Protein AF-A0A9D5RYH7-F1 (afdb_monomer_lite)

pLDDT: mean 93.93, std 3.95, range [79.75, 98.5]

Structure (mmCIF, N/CA/C/O backbone):
data_AF-A0A9D5RYH7-F1
#
_entry.id   AF-A0A9D5RYH7-F1
#
loop_
_atom_site.group_PDB
_atom_site.id
_atom_site.type_symbol
_atom_site.label_atom_id
_atom_site.label_alt_id
_atom_site.label_comp_id
_atom_site.label_asym_id
_atom_site.label_entity_id
_atom_site.label_seq_id
_atom_site.pdbx_PDB_ins_code
_atom_site.Cartn_x
_atom_site.Cartn_y
_atom_site.Cartn_z
_atom_site.occupancy
_atom_site.B_iso_or_equiv
_atom_site.auth_seq_id
_atom_site.auth_comp_id
_atom_site.auth_asym_id
_atom_site.auth_atom_id
_atom_site.pdbx_PDB_model_num
ATOM 1 N N . MET A 1 1 ? 8.526 -11.103 -27.170 1.00 86.94 1 MET A N 1
ATOM 2 C CA . MET A 1 1 ? 9.115 -11.053 -25.810 1.00 86.94 1 MET A CA 1
ATOM 3 C C . MET A 1 1 ? 8.143 -10.332 -24.889 1.00 86.94 1 MET A C 1
ATOM 5 O O . MET A 1 1 ? 7.499 -9.399 -25.350 1.00 86.94 1 MET A O 1
ATOM 9 N N . LYS A 1 2 ? 8.008 -10.756 -23.627 1.00 93.19 2 LYS A N 1
ATOM 10 C CA . LYS A 1 2 ? 7.179 -10.080 -22.617 1.00 93.19 2 LYS A CA 1
ATOM 11 C C . LYS A 1 2 ? 7.993 -9.920 -21.336 1.00 93.19 2 LYS A C 1
ATOM 13 O O . LYS A 1 2 ? 8.598 -10.883 -20.888 1.00 93.19 2 LYS A O 1
ATOM 18 N N . CYS A 1 3 ? 8.033 -8.717 -20.767 1.00 92.44 3 CYS A N 1
ATOM 19 C CA . CYS A 1 3 ? 8.743 -8.468 -19.512 1.00 92.44 3 CYS A CA 1
ATOM 20 C C . CYS A 1 3 ? 8.004 -9.128 -18.331 1.00 92.44 3 CYS A C 1
ATOM 22 O O . CYS A 1 3 ? 6.816 -8.847 -18.168 1.00 92.44 3 CYS A O 1
ATOM 24 N N . PRO A 1 4 ? 8.666 -9.926 -17.473 1.00 90.62 4 PRO A N 1
ATOM 25 C CA . PRO A 1 4 ? 8.009 -10.566 -16.328 1.00 90.62 4 PRO A CA 1
ATOM 26 C C . PRO A 1 4 ? 7.579 -9.568 -15.237 1.00 90.62 4 PRO A C 1
ATOM 28 O O . PRO A 1 4 ? 6.607 -9.815 -14.534 1.00 90.62 4 PRO A O 1
ATOM 31 N N . ARG A 1 5 ? 8.242 -8.406 -15.138 1.00 90.75 5 ARG A N 1
ATOM 32 C CA . ARG A 1 5 ? 7.941 -7.372 -14.133 1.00 90.75 5 ARG A CA 1
ATOM 33 C C . ARG A 1 5 ? 6.859 -6.383 -14.569 1.00 90.75 5 ARG A C 1
ATOM 35 O O . ARG A 1 5 ? 5.884 -6.182 -13.857 1.00 90.75 5 ARG A O 1
ATOM 42 N N . CYS A 1 6 ? 7.054 -5.706 -15.706 1.00 90.62 6 CYS A N 1
ATOM 43 C CA . CYS A 1 6 ? 6.146 -4.644 -16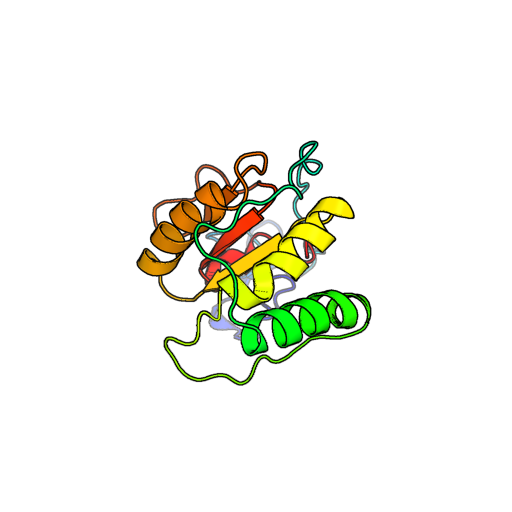.169 1.00 90.62 6 CYS A CA 1
ATOM 44 C C . CYS A 1 6 ? 5.189 -5.075 -17.281 1.00 90.62 6 CYS A C 1
ATOM 46 O O . CYS A 1 6 ? 4.438 -4.250 -17.791 1.00 90.62 6 CYS A O 1
ATOM 48 N N . LEU A 1 7 ? 5.249 -6.344 -17.698 1.00 91.81 7 LEU A N 1
ATOM 49 C CA . LEU A 1 7 ? 4.404 -6.928 -18.743 1.00 91.81 7 LEU A CA 1
ATOM 50 C C . LEU A 1 7 ? 4.526 -6.269 -20.128 1.00 91.81 7 LEU A C 1
ATOM 52 O O . LEU A 1 7 ? 3.780 -6.641 -21.030 1.00 91.81 7 LEU A O 1
ATOM 56 N N . ASN A 1 8 ? 5.490 -5.359 -20.325 1.00 92.69 8 ASN A N 1
ATOM 57 C CA . ASN A 1 8 ? 5.798 -4.745 -21.617 1.00 92.69 8 ASN A CA 1
ATOM 58 C C . ASN A 1 8 ? 6.003 -5.811 -22.695 1.00 92.69 8 ASN A C 1
ATOM 60 O O . ASN A 1 8 ? 6.737 -6.769 -22.461 1.00 92.69 8 ASN A O 1
ATOM 64 N N . THR A 1 9 ? 5.431 -5.596 -23.876 1.00 95.56 9 THR A N 1
ATOM 65 C CA . THR A 1 9 ? 5.623 -6.434 -25.071 1.00 95.56 9 THR A CA 1
ATOM 66 C C . THR A 1 9 ? 6.266 -5.682 -26.234 1.00 95.56 9 THR A C 1
ATOM 68 O O . THR A 1 9 ? 6.554 -6.294 -27.257 1.00 95.56 9 THR A O 1
ATOM 71 N N . ASP A 1 10 ? 6.514 -4.380 -26.076 1.00 95.88 10 ASP A N 1
ATOM 72 C CA . ASP A 1 10 ? 7.107 -3.517 -27.096 1.00 95.88 10 ASP A CA 1
ATOM 73 C C . ASP A 1 10 ? 8.587 -3.885 -27.356 1.00 95.88 10 ASP A C 1
ATOM 75 O O . ASP A 1 10 ? 9.400 -3.759 -26.424 1.00 95.88 10 ASP A O 1
ATOM 79 N N . PRO A 1 11 ? 8.935 -4.341 -28.583 1.00 94.06 11 PRO A N 1
ATOM 80 C CA . PRO A 1 11 ? 10.283 -4.741 -28.987 1.00 94.06 11 PRO A CA 1
ATOM 81 C C . PRO A 1 11 ? 11.372 -3.694 -28.729 1.00 94.06 11 PRO A C 1
ATOM 83 O O . PRO A 1 11 ? 12.482 -4.070 -28.353 1.00 94.06 11 PRO A O 1
ATOM 86 N N . GLU A 1 12 ? 11.070 -2.398 -28.876 1.00 95.56 12 GLU A N 1
ATOM 87 C CA . GLU A 1 12 ? 12.065 -1.314 -28.777 1.00 95.56 12 GLU A CA 1
ATOM 88 C C . GLU A 1 12 ? 12.661 -1.178 -27.370 1.00 95.56 12 GLU A C 1
ATOM 90 O O . GLU A 1 12 ? 13.779 -0.690 -27.169 1.00 95.56 12 GLU A O 1
ATOM 95 N N . TYR A 1 13 ? 11.922 -1.652 -26.368 1.00 94.94 13 TYR A N 1
ATOM 96 C CA . TYR A 1 13 ? 12.340 -1.619 -24.975 1.00 94.94 13 TYR A CA 1
ATOM 97 C C . TYR A 1 13 ? 13.069 -2.884 -24.530 1.00 94.94 13 TYR A C 1
ATOM 99 O O . TYR A 1 13 ? 13.379 -2.998 -23.342 1.00 94.94 13 TYR A O 1
ATOM 107 N N . PHE A 1 14 ? 13.373 -3.822 -25.426 1.00 96.06 14 PHE A N 1
ATOM 108 C CA . PHE A 1 14 ? 14.220 -4.966 -25.104 1.00 96.06 14 PHE A CA 1
ATOM 109 C C . PHE A 1 14 ? 15.620 -4.770 -25.663 1.00 96.06 14 PHE A C 1
ATOM 111 O O . PHE A 1 14 ? 15.815 -4.354 -26.800 1.00 96.06 14 PHE A O 1
ATOM 118 N N . TYR A 1 15 ? 16.614 -5.084 -24.840 1.00 95.50 15 TYR A N 1
ATOM 119 C CA . TYR A 1 15 ? 18.010 -4.999 -25.235 1.00 95.50 15 TYR A CA 1
ATOM 120 C C . TYR A 1 15 ? 18.755 -6.251 -24.793 1.00 95.50 15 TYR A C 1
ATOM 122 O O . TYR A 1 15 ? 18.571 -6.723 -23.669 1.00 95.50 15 TYR A O 1
ATOM 130 N N . LYS A 1 16 ? 19.603 -6.781 -25.678 1.00 94.88 16 LYS A N 1
ATOM 131 C CA . LYS A 1 16 ? 20.443 -7.946 -25.403 1.00 94.88 16 LYS A CA 1
ATOM 132 C C . LYS A 1 16 ? 21.772 -7.484 -24.811 1.00 94.88 16 LYS A C 1
ATOM 134 O O . LYS A 1 16 ? 22.610 -6.924 -25.510 1.00 94.88 16 LYS A O 1
ATOM 139 N N . GLY A 1 17 ? 21.938 -7.679 -23.506 1.00 91.00 17 GLY A N 1
ATOM 140 C CA . GLY A 1 17 ? 23.204 -7.448 -22.811 1.00 91.00 17 GLY A CA 1
ATOM 141 C C . GLY A 1 17 ? 24.071 -8.707 -22.759 1.00 91.00 17 GLY A C 1
ATOM 142 O O . GLY A 1 17 ? 23.724 -9.748 -23.310 1.00 91.00 17 GLY A O 1
ATOM 143 N N . SER A 1 18 ? 25.177 -8.634 -22.016 1.00 89.75 18 SER A N 1
ATOM 144 C CA . SER A 1 18 ? 26.091 -9.768 -21.803 1.00 89.75 18 SER A CA 1
ATOM 145 C C . SER A 1 18 ? 25.471 -10.955 -21.055 1.00 89.75 18 SER A C 1
ATOM 147 O O . SER A 1 18 ? 25.972 -12.065 -21.175 1.00 89.75 18 SER A O 1
ATOM 149 N N . ARG A 1 19 ? 24.391 -10.734 -20.292 1.00 86.50 19 ARG A N 1
ATOM 150 C CA . ARG A 1 19 ? 23.696 -11.762 -19.493 1.00 86.50 19 ARG A CA 1
ATOM 151 C C . ARG A 1 19 ? 22.374 -12.245 -20.104 1.00 86.50 19 ARG A C 1
ATOM 153 O O . ARG A 1 19 ? 21.681 -13.015 -19.462 1.00 86.50 19 ARG A O 1
ATOM 160 N N . GLY A 1 20 ? 22.007 -11.779 -21.300 1.00 92.50 20 GLY A N 1
ATOM 161 C CA . GLY A 1 20 ? 20.712 -12.085 -21.923 1.00 92.50 20 GLY A CA 1
ATOM 162 C C . GLY A 1 20 ? 19.866 -10.846 -22.207 1.00 92.50 20 GLY A C 1
ATOM 163 O O . GLY A 1 20 ? 20.362 -9.710 -22.180 1.00 92.50 20 GLY A O 1
ATOM 164 N N . TRP A 1 21 ? 18.590 -11.064 -22.522 1.00 94.94 21 TRP A N 1
ATOM 165 C CA . TRP A 1 21 ? 17.655 -9.982 -22.817 1.00 94.94 21 TRP A CA 1
ATOM 166 C C . TRP A 1 21 ? 17.123 -9.363 -21.531 1.00 94.94 21 TRP A C 1
ATOM 168 O O . TRP A 1 21 ? 16.759 -10.060 -20.591 1.00 94.94 21 TRP A O 1
ATOM 178 N N . TYR A 1 22 ? 17.018 -8.036 -21.495 1.00 94.50 22 TYR A N 1
ATOM 179 C CA . TYR A 1 22 ? 16.384 -7.338 -20.380 1.00 94.50 22 TYR A CA 1
ATOM 180 C C . TYR A 1 22 ? 15.464 -6.215 -20.846 1.00 94.50 22 TYR A C 1
ATOM 182 O O . TYR A 1 22 ? 15.617 -5.651 -21.933 1.00 94.50 22 TYR A O 1
ATOM 190 N N . CYS A 1 23 ? 14.495 -5.874 -19.996 1.00 94.50 23 CYS A N 1
ATOM 191 C CA . CYS A 1 23 ? 13.546 -4.800 -20.260 1.00 94.50 23 CYS A CA 1
ATOM 192 C C . CYS A 1 23 ? 14.103 -3.431 -19.835 1.00 94.50 23 CYS A C 1
ATOM 194 O O . CYS A 1 23 ? 14.311 -3.163 -18.648 1.00 94.50 23 CYS A O 1
ATOM 196 N N . ARG A 1 24 ? 14.271 -2.518 -20.799 1.00 94.31 24 ARG A N 1
ATOM 197 C CA . ARG A 1 24 ? 14.743 -1.144 -20.578 1.00 94.31 24 ARG A CA 1
ATOM 198 C C . ARG A 1 24 ? 13.761 -0.288 -19.775 1.00 94.31 24 ARG A C 1
ATOM 200 O O . ARG A 1 24 ? 14.206 0.583 -19.034 1.00 94.31 24 ARG A O 1
ATOM 207 N N . ARG A 1 25 ? 12.450 -0.565 -19.841 1.00 92.19 25 ARG A N 1
ATOM 208 C CA . ARG A 1 25 ? 11.437 0.132 -19.016 1.00 92.19 25 ARG A CA 1
ATOM 209 C C . ARG A 1 25 ? 11.613 -0.117 -17.519 1.00 92.19 25 ARG A C 1
ATOM 211 O O . ARG A 1 25 ? 11.215 0.714 -16.715 1.00 92.19 25 ARG A O 1
ATOM 218 N N . CYS A 1 26 ? 12.206 -1.248 -17.141 1.00 91.12 26 CYS A N 1
ATOM 219 C CA . CYS A 1 26 ? 12.379 -1.618 -15.740 1.00 91.12 26 CYS A CA 1
ATOM 220 C C . CYS A 1 26 ? 13.708 -1.160 -15.138 1.00 91.12 26 CYS A C 1
ATOM 222 O O . CYS A 1 26 ? 13.869 -1.321 -13.934 1.00 91.12 26 CYS A O 1
ATOM 224 N N . ILE A 1 27 ? 14.633 -0.581 -15.919 1.00 89.69 27 ILE A N 1
ATOM 225 C CA . ILE A 1 27 ? 16.009 -0.276 -15.477 1.00 89.69 27 ILE A CA 1
ATOM 226 C C . ILE A 1 27 ? 16.043 0.521 -14.167 1.00 89.69 27 ILE A C 1
ATOM 228 O O . ILE A 1 27 ? 16.871 0.229 -13.307 1.00 89.69 27 ILE A O 1
ATOM 232 N N . SER A 1 28 ? 15.125 1.475 -13.974 1.00 86.12 28 SER A N 1
ATOM 233 C CA . SER A 1 28 ? 15.029 2.285 -12.747 1.00 86.12 28 SER A CA 1
ATOM 234 C C . SER A 1 28 ? 14.721 1.479 -11.476 1.00 86.12 28 SER A C 1
ATOM 236 O O . SER A 1 28 ? 14.868 1.989 -10.367 1.00 86.12 28 SER A O 1
ATOM 238 N N . PHE A 1 29 ? 14.286 0.231 -11.631 1.00 86.81 29 PHE A N 1
ATOM 239 C CA . PHE A 1 29 ? 13.967 -0.724 -10.572 1.00 86.81 29 PHE A CA 1
ATOM 240 C C . PHE A 1 29 ? 14.938 -1.918 -10.561 1.00 86.81 29 PHE A C 1
ATOM 242 O O . PHE A 1 29 ? 14.669 -2.931 -9.922 1.00 86.81 29 PHE A O 1
ATOM 249 N N . GLY A 1 30 ? 16.032 -1.850 -11.322 1.00 86.69 30 GLY A N 1
ATOM 250 C CA . GLY A 1 30 ? 16.917 -2.981 -11.601 1.00 86.69 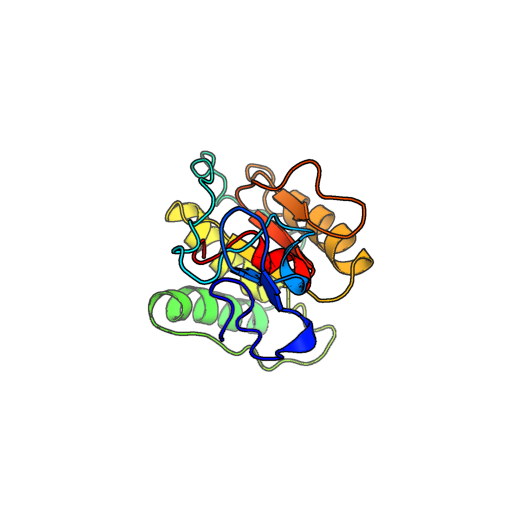30 GLY A CA 1
ATOM 251 C C . GLY A 1 30 ? 16.565 -3.692 -12.911 1.00 86.69 30 GLY A C 1
ATOM 252 O O . GLY A 1 30 ? 15.434 -3.635 -13.394 1.00 86.69 30 GLY A O 1
ATOM 253 N N . ARG A 1 31 ? 17.554 -4.354 -13.519 1.00 88.38 31 ARG A N 1
ATOM 254 C CA . ARG A 1 31 ? 17.362 -5.061 -14.794 1.00 88.38 31 ARG A CA 1
ATOM 255 C C . ARG A 1 31 ? 16.420 -6.246 -14.582 1.00 88.38 31 ARG A C 1
ATOM 257 O O . ARG A 1 31 ? 16.749 -7.158 -13.838 1.00 88.38 31 ARG A O 1
ATOM 264 N N . ALA A 1 32 ? 15.264 -6.215 -15.240 1.00 90.81 32 ALA A N 1
ATOM 265 C CA . ALA A 1 32 ? 14.382 -7.371 -15.341 1.00 90.81 32 ALA A CA 1
ATOM 266 C C . ALA A 1 32 ? 14.816 -8.190 -16.560 1.00 90.81 32 ALA A C 1
ATOM 268 O O . ALA A 1 32 ? 14.596 -7.750 -17.697 1.00 90.81 32 ALA A O 1
ATOM 269 N N . MET A 1 33 ? 15.480 -9.317 -16.311 1.00 92.12 33 MET A N 1
ATOM 270 C CA . MET A 1 33 ? 15.880 -10.271 -17.344 1.00 92.12 33 MET A CA 1
ATOM 271 C C . MET A 1 33 ? 14.638 -11.007 -17.863 1.00 92.12 33 MET A C 1
ATOM 273 O O . MET A 1 33 ? 13.705 -11.258 -17.104 1.00 92.12 33 MET A O 1
ATOM 277 N N . ILE A 1 34 ? 14.578 -11.281 -19.166 1.00 91.25 34 ILE A N 1
ATOM 278 C CA . ILE A 1 34 ? 13.392 -11.889 -19.795 1.00 91.25 34 ILE A CA 1
ATOM 279 C C . ILE A 1 34 ? 13.339 -13.389 -19.537 1.00 91.25 34 ILE A C 1
ATOM 281 O O . ILE A 1 34 ? 12.252 -13.943 -19.399 1.00 91.25 34 ILE A O 1
ATOM 285 N N . GLU A 1 35 ? 14.504 -14.027 -19.469 1.00 85.75 35 GLU A N 1
ATOM 286 C CA . GLU A 1 35 ? 14.630 -15.463 -19.236 1.00 85.75 35 GLU A CA 1
ATOM 287 C C . GLU A 1 35 ? 14.609 -15.850 -17.744 1.00 85.75 35 GLU A C 1
ATOM 289 O O . GLU A 1 35 ? 14.601 -17.037 -17.432 1.00 85.75 35 GLU A O 1
ATOM 294 N N . GLU A 1 36 ? 14.584 -14.878 -16.823 1.00 85.06 36 GLU A N 1
ATOM 295 C CA . GLU A 1 36 ? 14.603 -15.118 -15.374 1.00 85.06 36 GLU A CA 1
ATOM 296 C C . GLU A 1 36 ? 13.244 -14.816 -14.733 1.00 85.06 36 GLU A C 1
ATOM 298 O O . GLU A 1 36 ? 12.516 -13.900 -15.134 1.00 85.06 36 GLU A O 1
ATOM 303 N N . GLU A 1 37 ? 12.913 -15.558 -13.677 1.00 79.75 37 GLU A N 1
ATOM 304 C CA . GLU A 1 37 ? 11.749 -15.242 -12.860 1.00 79.75 37 GLU A CA 1
ATOM 305 C C . GLU A 1 37 ? 12.017 -13.975 -12.033 1.00 79.75 37 GLU A C 1
ATOM 307 O O . GLU A 1 37 ? 13.070 -13.809 -11.416 1.00 79.75 37 GLU A O 1
ATOM 312 N N . THR A 1 38 ? 11.066 -13.036 -12.034 1.00 81.19 38 THR A N 1
ATOM 313 C CA . THR A 1 38 ? 11.196 -11.829 -11.209 1.00 81.19 38 THR A CA 1
ATOM 314 C C . THR A 1 38 ? 10.956 -12.202 -9.753 1.00 81.19 38 THR A C 1
ATOM 316 O O . THR A 1 38 ? 9.827 -12.506 -9.377 1.00 81.19 38 THR A O 1
ATOM 319 N N . ALA A 1 39 ? 12.008 -12.145 -8.938 1.00 81.56 39 ALA A N 1
ATOM 320 C CA . ALA A 1 39 ? 11.888 -12.327 -7.500 1.00 81.56 39 ALA A CA 1
ATOM 321 C C . ALA A 1 39 ? 11.035 -11.213 -6.875 1.00 81.56 39 ALA A C 1
ATOM 323 O O . ALA A 1 39 ? 11.153 -10.034 -7.237 1.00 81.56 39 ALA A O 1
ATOM 324 N N . SER A 1 40 ? 10.188 -11.599 -5.925 1.00 85.94 40 SER A N 1
ATOM 325 C CA . SER A 1 40 ? 9.550 -10.660 -5.008 1.00 85.94 40 SER A CA 1
ATOM 326 C C . SER A 1 40 ? 10.605 -10.069 -4.072 1.00 85.94 40 SER A C 1
ATOM 328 O O . SER A 1 40 ? 11.530 -10.784 -3.684 1.00 85.94 40 SER A O 1
ATOM 330 N N . PRO A 1 41 ? 10.512 -8.777 -3.714 1.00 88.62 41 PRO A N 1
ATOM 331 C CA . PRO A 1 41 ? 11.387 -8.225 -2.692 1.00 88.62 41 PRO A CA 1
ATOM 332 C C . PRO A 1 41 ? 11.136 -8.924 -1.353 1.00 88.62 41 PRO A C 1
ATOM 334 O O . PRO A 1 41 ? 9.988 -9.181 -0.986 1.00 88.62 41 PRO A O 1
ATOM 337 N N . GLU A 1 42 ? 12.209 -9.179 -0.613 1.00 90.81 42 GLU A N 1
ATOM 338 C CA . GLU A 1 42 ? 12.120 -9.546 0.797 1.00 90.81 42 GLU A CA 1
ATOM 339 C C . GLU A 1 42 ? 11.717 -8.297 1.589 1.00 90.81 42 GLU A C 1
ATOM 341 O O . GLU A 1 42 ? 12.428 -7.290 1.583 1.00 90.81 42 GLU A O 1
ATOM 346 N N . LEU A 1 43 ? 10.539 -8.342 2.213 1.00 93.62 43 LEU A N 1
ATOM 347 C CA . LEU A 1 43 ? 10.018 -7.282 3.075 1.00 93.62 43 LEU A CA 1
ATOM 348 C C . LEU A 1 43 ? 10.056 -7.767 4.525 1.00 93.62 43 LEU A C 1
ATOM 350 O O . LEU A 1 43 ? 9.757 -8.929 4.797 1.00 93.62 43 LEU A O 1
ATOM 354 N N . ALA A 1 44 ? 10.399 -6.876 5.451 1.00 95.94 44 ALA A N 1
ATOM 355 C CA . ALA A 1 44 ? 10.421 -7.165 6.878 1.00 95.94 44 ALA A CA 1
ATOM 356 C C . ALA A 1 44 ? 9.023 -7.517 7.406 1.00 95.94 44 ALA A C 1
ATOM 358 O O . ALA A 1 44 ? 8.012 -7.097 6.843 1.00 95.94 44 ALA A O 1
ATOM 359 N N . GLU A 1 45 ? 8.951 -8.231 8.525 1.00 95.94 45 GLU A N 1
ATOM 360 C CA . GLU A 1 45 ? 7.676 -8.517 9.187 1.00 95.94 45 GLU A CA 1
ATOM 361 C C . GLU A 1 45 ? 6.959 -7.241 9.656 1.00 95.94 45 GLU A C 1
ATOM 363 O O . GLU A 1 45 ? 7.573 -6.187 9.843 1.00 95.94 45 GLU A O 1
ATOM 368 N N . ILE A 1 46 ? 5.639 -7.340 9.839 1.00 97.50 46 ILE A N 1
ATOM 369 C CA . ILE A 1 46 ? 4.819 -6.227 10.326 1.00 97.50 46 ILE A CA 1
ATOM 370 C C . ILE A 1 46 ? 5.099 -5.964 11.805 1.00 97.50 46 ILE A C 1
ATOM 372 O O . ILE A 1 46 ? 4.996 -6.882 12.629 1.00 97.50 46 ILE A O 1
ATOM 376 N N . ALA A 1 47 ? 5.369 -4.699 12.139 1.00 95.75 47 ALA A N 1
ATOM 377 C CA . ALA A 1 47 ? 5.604 -4.267 13.513 1.00 95.75 47 ALA A CA 1
ATOM 378 C C . ALA A 1 47 ? 4.439 -4.623 14.457 1.00 95.75 47 ALA A C 1
ATOM 380 O O . ALA A 1 47 ? 3.267 -4.699 14.072 1.00 95.75 47 ALA A O 1
ATOM 381 N N . ASP A 1 48 ? 4.751 -4.846 15.731 1.00 95.81 48 ASP A N 1
ATOM 382 C CA . ASP A 1 48 ? 3.729 -5.140 16.730 1.00 95.81 48 ASP A CA 1
ATOM 383 C C . ASP A 1 48 ? 2.864 -3.917 17.028 1.00 95.81 48 ASP A C 1
ATOM 385 O O . ASP A 1 48 ? 3.349 -2.807 17.244 1.00 95.81 48 ASP A O 1
ATOM 389 N N . GLY A 1 49 ? 1.547 -4.125 17.027 1.00 96.94 49 GLY A N 1
ATOM 390 C CA . GLY A 1 49 ? 0.582 -3.045 17.203 1.00 96.94 49 GLY A CA 1
ATOM 391 C C . GLY A 1 49 ? 0.385 -2.172 15.961 1.00 96.94 49 GLY A C 1
ATOM 392 O O . GLY A 1 49 ? -0.372 -1.212 16.047 1.00 96.94 49 GLY A O 1
ATOM 393 N N . ALA A 1 50 ? 0.994 -2.487 14.809 1.00 97.69 50 ALA A N 1
ATOM 394 C CA . ALA A 1 50 ? 0.821 -1.719 13.569 1.00 97.69 50 ALA A CA 1
ATOM 395 C C . ALA A 1 50 ? -0.648 -1.603 13.120 1.00 97.69 50 ALA A C 1
ATOM 397 O O . ALA A 1 50 ? -1.019 -0.643 12.452 1.00 97.69 50 ALA A O 1
ATOM 398 N N . GLN A 1 51 ? -1.498 -2.557 13.504 1.00 98.12 51 GLN A N 1
ATOM 399 C CA . GLN A 1 51 ? -2.936 -2.528 13.249 1.00 98.12 51 GLN A CA 1
ATOM 400 C C . GLN A 1 51 ? -3.701 -1.478 14.058 1.00 98.12 51 GLN A C 1
ATOM 402 O O . GLN A 1 51 ? -4.848 -1.180 13.728 1.00 98.12 51 GLN A O 1
ATOM 407 N N . GLU A 1 52 ? -3.128 -0.992 15.160 1.00 97.69 52 GLU A N 1
ATOM 408 C CA . GLU A 1 52 ? -3.786 -0.011 16.011 1.00 97.69 52 GLU A CA 1
ATOM 409 C C . GLU A 1 52 ? -3.886 1.318 15.275 1.00 97.69 52 GLU A C 1
ATOM 411 O O . GLU A 1 52 ? -2.899 1.824 14.733 1.00 97.69 52 GLU A O 1
ATOM 416 N N . TYR A 1 53 ? -5.089 1.886 15.276 1.00 97.38 53 TYR A N 1
ATOM 417 C CA . TYR A 1 53 ? -5.353 3.143 14.606 1.00 97.38 53 TYR A CA 1
ATOM 418 C C . TYR A 1 53 ? -6.218 4.076 15.442 1.00 97.38 53 TYR A C 1
ATOM 420 O O . TYR A 1 53 ? -7.054 3.637 16.232 1.00 97.38 53 TYR A O 1
ATOM 428 N N . THR A 1 54 ? -6.052 5.372 15.195 1.00 95.94 54 THR A N 1
ATOM 429 C CA . THR A 1 54 ? -6.866 6.440 15.773 1.00 95.94 54 THR A CA 1
ATOM 430 C C . THR A 1 54 ? -7.310 7.381 14.665 1.00 95.94 54 THR A C 1
ATOM 432 O O . THR A 1 54 ? -6.495 8.068 14.049 1.00 95.94 54 THR A O 1
ATOM 435 N N . LEU A 1 55 ? -8.616 7.442 14.411 1.00 93.62 55 LEU A N 1
ATOM 436 C CA . LEU A 1 55 ? -9.178 8.451 13.517 1.00 93.62 55 LEU A CA 1
ATOM 437 C C . LEU A 1 55 ? -9.282 9.793 14.249 1.00 93.62 55 LEU A C 1
ATOM 439 O O . LEU A 1 55 ? -9.715 9.850 15.397 1.00 93.62 55 LEU A O 1
ATOM 443 N N . GLN A 1 56 ? -8.922 10.883 13.570 1.00 87.38 56 GLN A N 1
ATOM 444 C CA . GLN A 1 56 ? -9.055 12.244 14.118 1.00 87.38 56 GLN A CA 1
ATOM 445 C C . GLN A 1 56 ? -10.511 12.689 14.274 1.00 87.38 56 GLN A C 1
ATOM 447 O O . GLN A 1 56 ? -10.816 13.563 15.079 1.00 87.38 56 GLN A O 1
ATOM 452 N N . TYR A 1 57 ? -11.401 12.103 13.482 1.00 88.56 57 TYR A N 1
ATOM 453 C CA . TYR A 1 57 ? -12.830 12.350 13.503 1.00 88.56 57 TYR A CA 1
ATOM 454 C C . TYR A 1 57 ? -13.561 11.027 13.257 1.00 88.56 57 TYR A C 1
ATOM 456 O O . TYR A 1 57 ? -13.055 10.177 12.517 1.00 88.56 57 TYR A O 1
ATOM 464 N N . PRO A 1 58 ? -14.733 10.820 13.875 1.00 89.94 58 PRO A N 1
ATOM 465 C CA . PRO A 1 58 ? -15.511 9.615 13.645 1.00 89.94 58 PRO A CA 1
ATOM 466 C C . PRO A 1 58 ? -16.007 9.565 12.197 1.00 89.94 58 PRO A C 1
ATOM 468 O O . PRO A 1 58 ? -16.302 10.595 11.583 1.00 89.94 58 PRO A O 1
ATOM 471 N N . LEU A 1 59 ? -16.129 8.350 11.661 1.00 93.31 59 LEU A N 1
ATOM 472 C CA . LEU A 1 59 ? -16.826 8.132 10.400 1.00 93.31 59 LEU A CA 1
ATOM 473 C C . LEU A 1 59 ? -18.307 8.484 10.572 1.00 93.31 59 LEU A C 1
ATOM 475 O O . LEU A 1 59 ? -18.907 8.237 11.618 1.00 93.31 59 LEU A O 1
ATOM 479 N N . THR A 1 60 ? -18.924 9.030 9.527 1.00 94.44 60 THR A N 1
ATOM 480 C CA . THR A 1 60 ? -20.391 9.104 9.475 1.00 94.44 60 THR A CA 1
ATOM 481 C C . THR A 1 60 ? -20.985 7.688 9.464 1.00 94.44 60 THR A C 1
ATOM 483 O O . THR A 1 60 ? -20.334 6.771 8.957 1.00 94.44 60 THR A O 1
ATOM 486 N N . PRO A 1 61 ? -22.243 7.483 9.899 1.00 95.19 61 PRO A N 1
ATOM 487 C CA . PRO A 1 61 ? -22.862 6.151 9.891 1.00 95.19 61 PRO A CA 1
ATOM 488 C C . PRO A 1 61 ? -22.844 5.464 8.513 1.00 95.19 61 PRO A C 1
ATOM 490 O O . PRO A 1 61 ? -22.683 4.250 8.403 1.00 95.19 61 PRO A O 1
ATOM 493 N N . ALA A 1 62 ? -22.969 6.247 7.435 1.00 93.25 62 ALA A N 1
ATOM 494 C CA . ALA A 1 62 ? -22.871 5.736 6.071 1.00 93.25 62 ALA A CA 1
ATOM 495 C C . ALA A 1 62 ? -21.442 5.290 5.716 1.00 93.25 62 ALA A C 1
ATOM 497 O O . ALA A 1 62 ? -21.262 4.231 5.116 1.00 93.25 62 ALA A O 1
ATOM 498 N N . GLN A 1 63 ? -20.429 6.074 6.098 1.00 94.88 63 GLN A N 1
ATOM 499 C CA . GLN A 1 63 ? -19.026 5.717 5.888 1.00 94.88 63 GLN A CA 1
ATOM 500 C C . GLN A 1 63 ? -18.625 4.491 6.707 1.00 94.88 63 GLN A C 1
ATOM 502 O O . GLN A 1 63 ? -17.967 3.607 6.174 1.00 94.88 63 GLN A O 1
ATOM 507 N N . GLU A 1 64 ? -19.049 4.411 7.968 1.00 95.44 64 GLU A N 1
ATOM 508 C CA . GLU A 1 64 ? -18.760 3.276 8.845 1.00 95.44 64 GLU A CA 1
ATOM 509 C C . GLU A 1 64 ? -19.334 1.977 8.276 1.00 95.44 64 GLU A C 1
ATOM 511 O O . GLU A 1 64 ? -18.617 0.984 8.154 1.00 95.44 64 GLU A O 1
ATOM 516 N N . LYS A 1 65 ? -20.590 2.001 7.808 1.00 95.56 65 LYS A N 1
ATOM 517 C CA . LYS A 1 65 ? -21.204 0.852 7.132 1.00 95.56 65 LYS A CA 1
ATOM 518 C C . LYS A 1 65 ? -20.371 0.380 5.935 1.00 95.56 65 LYS A C 1
ATOM 520 O O . LYS A 1 65 ? -20.142 -0.819 5.790 1.00 95.56 65 LYS A O 1
ATOM 525 N N . ILE A 1 66 ? -19.906 1.307 5.094 1.00 95.44 66 ILE A N 1
ATOM 526 C CA . ILE A 1 66 ? -19.073 0.980 3.927 1.00 95.44 66 ILE A CA 1
ATOM 527 C C . ILE A 1 66 ? -17.701 0.456 4.366 1.00 95.44 66 ILE A C 1
ATOM 529 O O . ILE A 1 66 ? -17.229 -0.528 3.804 1.00 95.44 66 ILE A O 1
ATOM 533 N N . ALA A 1 67 ? -17.071 1.067 5.370 1.00 96.12 67 ALA A N 1
ATOM 534 C CA . ALA A 1 67 ? -15.756 0.669 5.867 1.00 96.12 67 ALA A CA 1
ATOM 535 C C . ALA A 1 67 ? -15.770 -0.751 6.451 1.00 96.12 67 ALA A C 1
ATOM 537 O O . ALA A 1 67 ? -14.888 -1.555 6.147 1.00 96.12 67 ALA A O 1
ATOM 538 N N . VAL A 1 68 ? -16.810 -1.094 7.220 1.00 96.38 68 VAL A N 1
ATOM 539 C CA . VAL A 1 68 ? -17.028 -2.454 7.737 1.00 96.38 68 VAL A CA 1
ATOM 540 C C . VAL A 1 68 ? -17.221 -3.449 6.593 1.00 96.38 68 VAL A C 1
ATOM 542 O O . VAL A 1 68 ? -16.563 -4.487 6.574 1.00 96.38 68 VAL A O 1
ATOM 545 N N . GLN A 1 69 ? -18.063 -3.124 5.606 1.00 96.06 69 GLN A N 1
ATOM 546 C CA . GLN A 1 69 ? -18.277 -3.984 4.437 1.00 96.06 69 GLN A CA 1
ATOM 547 C C . GLN A 1 69 ? -16.986 -4.199 3.636 1.00 96.06 69 GLN A C 1
ATOM 549 O O . GLN A 1 69 ? -16.679 -5.327 3.257 1.00 96.06 69 GLN A O 1
ATOM 554 N N . CYS A 1 70 ? -16.196 -3.144 3.419 1.00 96.25 70 CYS A N 1
ATOM 555 C CA . CYS A 1 70 ? -14.905 -3.243 2.740 1.00 96.25 70 CYS A CA 1
ATOM 556 C C . CYS A 1 70 ? -13.929 -4.135 3.513 1.00 96.25 70 CYS A C 1
ATOM 558 O O . CYS A 1 70 ? -13.248 -4.960 2.912 1.00 96.25 70 CYS A O 1
ATOM 560 N N . ALA A 1 71 ? -13.863 -3.999 4.840 1.00 96.50 71 ALA A N 1
ATOM 561 C CA . ALA A 1 71 ? -12.996 -4.824 5.675 1.00 96.50 71 ALA A CA 1
ATOM 562 C C . ALA A 1 71 ? -13.428 -6.299 5.709 1.00 96.50 71 ALA A C 1
ATOM 564 O O . ALA A 1 71 ? -12.581 -7.167 5.887 1.00 96.50 71 ALA A O 1
ATOM 565 N N . GLN A 1 72 ? -14.714 -6.603 5.534 1.00 96.19 72 GLN A N 1
ATOM 566 C CA . GLN A 1 72 ? -15.206 -7.981 5.459 1.00 96.19 72 GLN A CA 1
ATOM 567 C C . GLN A 1 72 ? -14.910 -8.623 4.100 1.00 96.19 72 GLN A C 1
ATOM 569 O O . GLN A 1 72 ? -14.373 -9.720 4.059 1.00 96.19 72 GLN A O 1
ATOM 574 N N . LEU A 1 73 ? -15.210 -7.927 3.001 1.00 96.44 73 LEU A N 1
ATOM 575 C CA . LEU A 1 73 ? -15.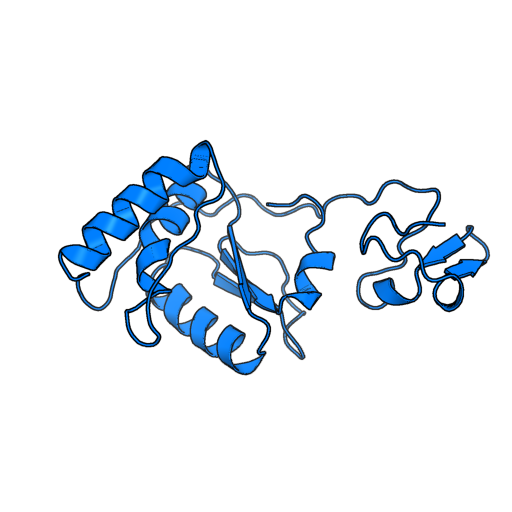144 -8.492 1.647 1.00 96.44 73 LEU A CA 1
ATOM 576 C C . LEU A 1 73 ? -13.722 -8.652 1.091 1.00 96.44 73 LEU A C 1
ATOM 578 O O . LEU A 1 73 ? -13.525 -9.431 0.162 1.00 96.44 73 LEU A O 1
ATOM 582 N N . ILE A 1 74 ? -12.745 -7.909 1.625 1.00 94.56 74 ILE A N 1
ATOM 583 C CA . ILE A 1 74 ? -11.378 -7.869 1.080 1.00 94.56 74 ILE A CA 1
ATOM 584 C C . ILE A 1 74 ? -10.619 -9.202 1.187 1.00 94.56 74 ILE A C 1
ATOM 586 O O . ILE A 1 74 ? -9.637 -9.383 0.473 1.00 94.56 74 ILE A O 1
ATOM 590 N N . ASP A 1 75 ? -11.064 -10.133 2.038 1.00 91.56 75 ASP A N 1
ATOM 591 C CA . ASP A 1 75 ? -10.439 -11.462 2.148 1.00 91.56 75 ASP A CA 1
ATOM 592 C C . ASP A 1 75 ? -10.754 -12.342 0.938 1.00 91.56 75 ASP A C 1
ATOM 594 O O . ASP A 1 75 ? -9.923 -13.147 0.521 1.00 91.56 75 ASP A O 1
ATOM 598 N N . ASP A 1 76 ? -11.953 -12.173 0.379 1.00 93.62 76 ASP A N 1
ATOM 599 C CA . ASP A 1 76 ? -12.498 -13.058 -0.647 1.00 93.62 76 ASP A CA 1
ATOM 600 C C . ASP A 1 76 ? -12.400 -12.446 -2.046 1.00 93.62 76 ASP A C 1
ATOM 602 O O . ASP A 1 76 ? -12.265 -13.157 -3.043 1.00 93.62 76 ASP A O 1
ATOM 606 N N . THR A 1 77 ? -12.514 -11.117 -2.151 1.00 94.88 77 THR A N 1
ATOM 607 C CA . THR A 1 77 ? -12.615 -10.442 -3.445 1.00 94.88 77 THR A CA 1
ATOM 608 C C . THR A 1 77 ? -12.090 -9.011 -3.431 1.00 94.88 77 THR A C 1
ATOM 610 O O . THR A 1 77 ? -12.037 -8.318 -2.417 1.00 94.88 77 THR A O 1
ATOM 613 N N . SER A 1 78 ? -11.775 -8.518 -4.628 1.00 95.31 78 SER A N 1
ATOM 614 C CA . SER A 1 78 ? -11.575 -7.090 -4.862 1.00 95.31 78 SER A CA 1
ATOM 615 C C . SER A 1 78 ? -12.876 -6.311 -4.643 1.00 95.31 78 SER A C 1
ATOM 617 O O . SER A 1 78 ? -13.946 -6.728 -5.093 1.00 95.31 78 SER A O 1
ATOM 619 N N . VAL A 1 79 ? -12.769 -5.147 -3.996 1.00 95.50 79 VAL A N 1
ATOM 620 C CA . VAL A 1 79 ? -13.898 -4.262 -3.676 1.00 95.50 79 VAL A CA 1
ATOM 621 C C . VAL A 1 79 ? -13.763 -2.941 -4.432 1.00 95.50 79 VAL A C 1
ATOM 623 O O . VAL A 1 79 ? -12.727 -2.280 -4.369 1.00 95.50 79 VAL A O 1
ATOM 626 N N . LEU A 1 80 ? -14.831 -2.521 -5.118 1.00 95.25 80 LEU A N 1
ATOM 627 C CA . LEU A 1 80 ? -14.920 -1.209 -5.762 1.00 95.25 80 LEU A CA 1
ATOM 628 C C . LEU A 1 80 ? -15.770 -0.254 -4.914 1.00 95.25 80 LEU A C 1
ATOM 630 O O . LEU A 1 80 ? -16.980 -0.430 -4.791 1.00 95.25 80 LEU A O 1
ATOM 634 N N . ILE A 1 81 ? -15.152 0.806 -4.390 1.00 92.62 81 ILE A N 1
ATOM 635 C CA . ILE A 1 81 ? -15.861 1.866 -3.661 1.00 92.62 81 ILE A CA 1
ATOM 636 C C . ILE A 1 81 ? -16.334 2.943 -4.646 1.00 92.62 81 ILE A C 1
ATOM 638 O O . ILE A 1 81 ? -15.557 3.800 -5.085 1.00 92.62 81 ILE A O 1
ATOM 642 N N . ASN A 1 82 ? -17.630 2.933 -4.964 1.00 91.88 82 ASN A N 1
ATOM 643 C CA . ASN A 1 82 ? -18.264 3.971 -5.775 1.00 91.88 82 ASN A CA 1
ATOM 644 C C . ASN A 1 82 ? -18.768 5.127 -4.893 1.00 91.88 82 ASN A C 1
ATOM 646 O O . ASN A 1 82 ? -19.778 5.003 -4.207 1.00 91.88 82 ASN A O 1
ATOM 650 N N . ALA A 1 83 ? -18.052 6.252 -4.898 1.00 88.75 83 ALA A N 1
ATOM 651 C CA . ALA A 1 83 ? -18.360 7.426 -4.077 1.00 88.75 83 ALA A CA 1
ATOM 652 C C . ALA A 1 83 ? -17.942 8.725 -4.784 1.00 88.75 83 ALA A C 1
ATOM 654 O O . ALA A 1 83 ? -17.039 8.711 -5.626 1.00 88.75 83 ALA A O 1
ATOM 655 N N . ALA A 1 84 ? -18.543 9.858 -4.417 1.00 90.00 84 ALA A N 1
ATOM 656 C CA . ALA A 1 84 ? -18.145 11.165 -4.938 1.00 90.00 84 ALA A CA 1
ATOM 657 C C . ALA A 1 84 ? -16.809 11.651 -4.334 1.00 90.00 84 ALA A C 1
ATOM 659 O O . ALA A 1 84 ? -16.293 11.102 -3.352 1.00 90.00 84 ALA A O 1
ATOM 660 N N . CYS A 1 85 ? -16.212 12.676 -4.945 1.00 86.25 85 CYS A N 1
ATOM 661 C CA . CYS A 1 85 ? -15.067 13.379 -4.364 1.00 86.25 85 CYS A CA 1
ATOM 662 C C . CYS A 1 85 ? -15.487 14.071 -3.057 1.00 86.25 85 CYS A C 1
ATOM 664 O O . CYS A 1 85 ? -16.602 14.569 -2.955 1.00 86.25 85 CYS A O 1
ATOM 666 N N . GLY A 1 86 ? -14.604 14.097 -2.056 1.00 84.19 86 GLY A N 1
ATOM 667 C CA . GLY A 1 86 ? -14.894 14.719 -0.756 1.00 84.19 86 GLY A CA 1
ATOM 668 C C . GLY A 1 86 ? -15.666 13.841 0.238 1.00 84.19 86 GLY A C 1
ATOM 669 O O . GLY A 1 86 ? -15.768 14.207 1.399 1.00 84.19 86 GLY A O 1
ATOM 670 N N . CYS A 1 87 ? -16.125 12.645 -0.148 1.00 85.31 87 CYS A N 1
ATOM 671 C CA . CYS A 1 87 ? -16.824 11.718 0.759 1.00 85.31 87 CYS A CA 1
ATOM 672 C C . CYS A 1 87 ? -15.905 10.948 1.731 1.00 85.31 87 CYS A C 1
ATOM 674 O O . CYS A 1 87 ? -16.331 9.947 2.300 1.00 85.31 87 CYS A O 1
ATOM 676 N N . GLY A 1 88 ? -14.639 11.349 1.890 1.00 87.56 88 GLY A N 1
ATOM 677 C CA . GLY A 1 88 ? -13.691 10.669 2.784 1.00 87.56 88 GLY A CA 1
ATOM 678 C C . GLY A 1 88 ? -13.305 9.253 2.336 1.00 87.56 88 GLY A C 1
ATOM 679 O O . GLY A 1 88 ? -13.332 8.310 3.122 1.00 87.56 88 GLY A O 1
ATOM 680 N N . LYS A 1 89 ? -12.977 9.063 1.047 1.00 90.94 89 LYS A N 1
ATOM 681 C CA . LYS A 1 89 ? -12.638 7.731 0.497 1.00 90.94 89 LYS A CA 1
ATOM 682 C C . LYS A 1 89 ? -11.429 7.078 1.166 1.00 90.94 89 LYS A C 1
ATOM 684 O O . LYS A 1 89 ? -11.305 5.861 1.136 1.00 90.94 89 LYS A O 1
ATOM 689 N N . THR A 1 90 ? -10.509 7.876 1.697 1.00 90.19 90 THR A N 1
ATOM 690 C CA . THR A 1 90 ? -9.310 7.347 2.355 1.00 90.19 90 THR A CA 1
ATOM 691 C C . THR A 1 90 ? -9.663 6.745 3.705 1.00 90.19 90 THR A C 1
ATOM 693 O O . THR A 1 90 ? -9.176 5.679 4.057 1.00 90.19 90 THR A O 1
ATOM 696 N N . GLU A 1 91 ? -10.557 7.399 4.429 1.00 93.69 91 GLU A N 1
ATOM 697 C CA . GLU A 1 91 ? -11.018 6.987 5.742 1.00 93.69 91 GLU A CA 1
ATOM 698 C C . GLU A 1 91 ? -11.841 5.692 5.646 1.00 93.69 91 GLU A C 1
ATOM 700 O O . GLU A 1 91 ? -11.742 4.836 6.522 1.00 93.69 91 GLU A O 1
ATOM 705 N N . LEU A 1 92 ? -12.548 5.482 4.525 1.00 94.38 92 LEU A N 1
ATOM 706 C CA . LEU A 1 92 ? -13.295 4.247 4.249 1.00 94.38 92 LEU A CA 1
ATOM 707 C C . LEU A 1 92 ? -12.434 2.977 4.250 1.00 94.38 92 LEU A C 1
ATOM 709 O O . LEU A 1 92 ? -12.958 1.903 4.528 1.00 94.38 92 LEU A O 1
ATOM 713 N N . VAL A 1 93 ? -11.139 3.069 3.933 1.00 95.56 93 VAL A N 1
ATOM 714 C CA . VAL A 1 93 ? -10.264 1.887 3.858 1.00 95.56 93 VAL A CA 1
ATOM 715 C C . VAL A 1 93 ? -9.411 1.684 5.109 1.00 95.56 93 VAL A C 1
ATOM 717 O O . VAL A 1 93 ? -8.694 0.691 5.189 1.00 95.56 93 VAL A O 1
ATOM 720 N N . VAL A 1 94 ? -9.495 2.568 6.111 1.00 96.69 94 VAL A N 1
ATOM 721 C CA . VAL A 1 94 ? -8.704 2.454 7.353 1.00 96.69 94 VAL A CA 1
ATOM 722 C C . VAL A 1 94 ? -8.980 1.131 8.067 1.00 96.69 94 VAL A C 1
ATOM 724 O O . VAL A 1 94 ? -8.045 0.493 8.542 1.00 96.69 94 VAL A O 1
ATOM 727 N N . TYR A 1 95 ? -10.231 0.661 8.074 1.00 97.00 95 TYR A N 1
ATOM 728 C CA . TYR A 1 95 ? -10.589 -0.614 8.708 1.00 97.00 95 TYR A CA 1
ATOM 729 C C . TYR A 1 95 ? -9.970 -1.805 7.968 1.00 97.00 95 TYR A C 1
ATOM 731 O O . TYR A 1 95 ? -9.454 -2.72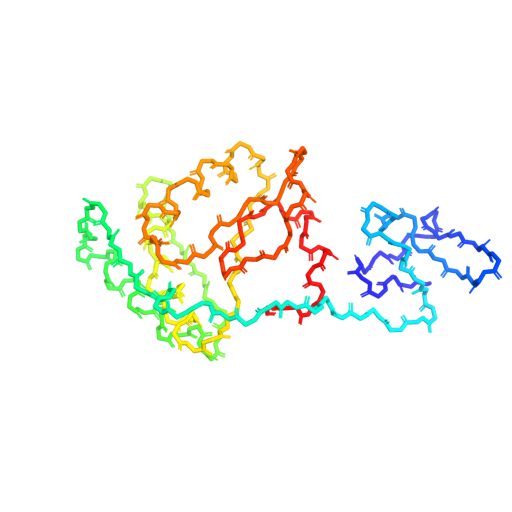2 8.604 1.00 97.00 95 TYR A O 1
ATOM 739 N N . SER A 1 96 ? -9.954 -1.766 6.632 1.00 97.56 96 SER A N 1
ATOM 740 C CA . SER A 1 96 ? -9.282 -2.772 5.804 1.00 97.56 96 SER A CA 1
ATOM 741 C C . SER A 1 96 ? -7.768 -2.770 6.033 1.00 97.56 96 SER A C 1
ATOM 743 O O . SER A 1 96 ? -7.181 -3.837 6.187 1.00 97.56 96 SER A O 1
ATOM 745 N N . ILE A 1 97 ? -7.138 -1.590 6.119 1.00 97.81 97 ILE A N 1
ATOM 746 C CA . ILE A 1 97 ? -5.702 -1.460 6.421 1.00 97.81 97 ILE A CA 1
ATOM 747 C C . ILE A 1 97 ? -5.400 -2.077 7.792 1.00 97.81 97 ILE A C 1
ATOM 749 O O . ILE A 1 97 ? -4.546 -2.953 7.893 1.00 97.81 97 ILE A O 1
ATOM 753 N N . ALA A 1 98 ? -6.132 -1.669 8.833 1.00 98.19 98 ALA A N 1
ATOM 754 C CA . ALA A 1 98 ? -5.957 -2.183 10.188 1.00 98.19 98 ALA A CA 1
ATOM 755 C C . ALA A 1 98 ? -6.105 -3.710 10.243 1.00 98.19 98 ALA A C 1
ATOM 757 O O . ALA A 1 98 ? -5.279 -4.398 10.840 1.00 98.19 98 ALA A O 1
ATOM 758 N N . LYS A 1 99 ? -7.124 -4.258 9.572 1.00 97.94 99 LYS A N 1
ATOM 759 C CA . LYS A 1 99 ? -7.342 -5.704 9.490 1.00 97.94 99 LYS A CA 1
ATOM 760 C C . LYS A 1 99 ? -6.156 -6.432 8.851 1.00 97.94 99 LYS A C 1
ATOM 762 O O . LYS A 1 99 ? -5.647 -7.379 9.440 1.00 97.94 99 LYS A O 1
ATOM 767 N N . MET A 1 100 ? -5.682 -5.972 7.694 1.00 97.44 100 MET A N 1
ATOM 768 C CA . MET A 1 100 ? -4.560 -6.614 6.997 1.00 97.44 100 MET A CA 1
ATOM 769 C C . MET A 1 100 ? -3.260 -6.538 7.806 1.00 97.44 100 MET A C 1
ATOM 771 O O . MET A 1 100 ? -2.542 -7.532 7.913 1.00 97.44 100 MET A O 1
ATOM 775 N N . LEU A 1 101 ? -2.997 -5.406 8.465 1.00 97.94 101 LEU A N 1
ATOM 776 C CA . LEU A 1 101 ? -1.854 -5.273 9.373 1.00 97.94 101 LEU A CA 1
ATOM 777 C C . LEU A 1 101 ? -1.962 -6.225 10.574 1.00 97.94 101 LEU A C 1
ATOM 779 O O . LEU A 1 101 ? -0.960 -6.812 10.985 1.00 97.94 101 LEU A O 1
ATOM 783 N N . LYS A 1 102 ? -3.173 -6.441 11.108 1.00 97.88 102 LYS A N 1
ATOM 784 C CA . LYS A 1 102 ? -3.424 -7.405 12.195 1.00 97.88 102 LYS A CA 1
ATOM 785 C C . LYS A 1 102 ? -3.113 -8.839 11.763 1.00 97.88 102 LYS A C 1
ATOM 787 O O . LYS A 1 102 ? -2.617 -9.623 12.564 1.00 97.88 102 LYS A O 1
ATOM 792 N N . GLU A 1 103 ? -3.365 -9.160 10.499 1.00 96.50 103 GLU A N 1
ATOM 793 C CA . GLU A 1 103 ? -3.032 -10.443 9.867 1.00 96.50 103 GLU A CA 1
ATOM 794 C C . GLU A 1 103 ? -1.562 -10.541 9.427 1.00 96.50 103 GLU A C 1
ATOM 796 O O . GLU A 1 103 ? -1.196 -11.470 8.710 1.00 96.50 103 GLU A O 1
ATOM 801 N N . LYS A 1 104 ? -0.713 -9.591 9.845 1.00 96.38 104 LYS A N 1
ATOM 802 C CA . LYS A 1 104 ? 0.711 -9.511 9.491 1.00 96.38 104 LYS A CA 1
ATOM 803 C C . LYS A 1 104 ? 0.959 -9.439 7.972 1.00 96.38 104 LYS A C 1
ATOM 805 O O . LYS A 1 104 ? 2.025 -9.820 7.495 1.00 96.38 104 LYS A O 1
ATOM 810 N N . LYS A 1 105 ? 0.006 -8.883 7.213 1.00 95.56 105 LYS A N 1
ATOM 811 C CA . LYS A 1 105 ? 0.136 -8.610 5.773 1.00 95.56 105 LYS A CA 1
ATOM 812 C C . LYS A 1 105 ? 0.562 -7.161 5.533 1.00 95.56 105 LYS A C 1
ATOM 814 O O . LYS A 1 105 ? 0.049 -6.238 6.166 1.00 95.56 105 LYS A O 1
ATOM 819 N N . LYS A 1 106 ? 1.477 -6.954 4.582 1.00 96.12 106 LYS A N 1
ATOM 820 C CA . LYS A 1 106 ? 1.872 -5.617 4.109 1.00 96.12 106 LYS A CA 1
ATOM 821 C C . LYS A 1 106 ? 0.727 -4.972 3.343 1.00 96.12 106 LYS A C 1
ATOM 823 O O . LYS A 1 106 ? 0.021 -5.643 2.596 1.00 96.12 106 LYS A O 1
ATOM 828 N N . VAL A 1 107 ? 0.575 -3.658 3.486 1.00 97.38 107 VAL A N 1
ATOM 829 C CA . VAL A 1 107 ? -0.474 -2.910 2.785 1.00 97.38 107 VAL A CA 1
ATOM 830 C C . VAL A 1 107 ? 0.140 -1.828 1.909 1.00 97.38 107 VAL A C 1
ATOM 832 O O . VAL A 1 107 ? 0.983 -1.050 2.358 1.00 97.38 107 VAL A O 1
ATOM 835 N N . CYS A 1 108 ? -0.315 -1.738 0.658 1.00 97.69 108 CYS A N 1
ATOM 836 C CA . CYS A 1 108 ? 0.074 -0.673 -0.259 1.00 97.69 108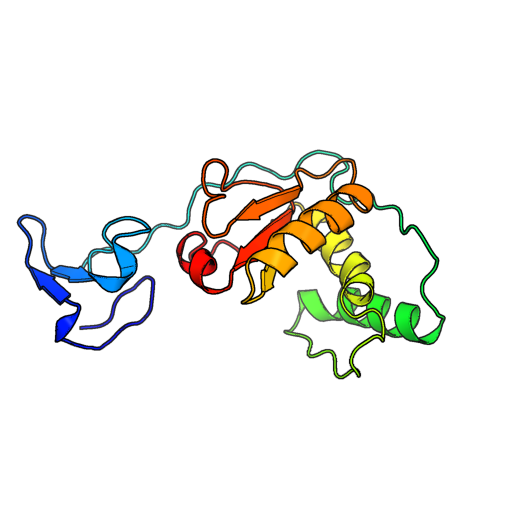 CYS A CA 1
ATOM 837 C C . CYS A 1 108 ? -1.104 0.230 -0.621 1.00 97.69 108 CYS A C 1
ATOM 839 O O . CYS A 1 108 ? -2.165 -0.239 -1.025 1.00 97.69 108 CYS A O 1
ATOM 841 N N . PHE A 1 109 ? -0.883 1.542 -0.546 1.00 97.38 109 PHE A N 1
ATOM 842 C CA . PHE A 1 109 ? -1.805 2.562 -1.025 1.00 97.38 109 PHE A CA 1
ATOM 843 C C . PHE A 1 109 ? -1.193 3.266 -2.243 1.00 97.38 109 PHE A C 1
ATOM 845 O O . PHE A 1 109 ? -0.307 4.115 -2.113 1.00 97.38 109 PHE A O 1
ATOM 852 N N . ALA A 1 110 ? -1.655 2.920 -3.446 1.00 97.31 110 ALA A N 1
ATOM 853 C CA . ALA A 1 110 ? -1.107 3.453 -4.692 1.00 97.31 110 ALA A CA 1
ATOM 854 C C . ALA A 1 110 ? -1.951 4.605 -5.263 1.00 97.31 110 ALA A C 1
ATOM 856 O O . ALA A 1 110 ? -3.161 4.481 -5.436 1.00 97.31 110 ALA A O 1
ATOM 857 N N . ILE A 1 111 ? -1.310 5.722 -5.620 1.00 96.06 111 ILE A N 1
ATOM 858 C CA . ILE A 1 111 ? -1.977 6.897 -6.207 1.00 96.06 111 ILE A CA 1
ATOM 859 C C . ILE A 1 111 ? -1.069 7.596 -7.234 1.00 96.06 111 ILE A C 1
ATOM 861 O O . ILE A 1 111 ? 0.119 7.745 -6.989 1.00 96.06 111 ILE A O 1
ATOM 865 N N . PRO A 1 112 ? -1.542 8.073 -8.400 1.00 95.69 112 PRO A N 1
ATOM 866 C CA . PRO A 1 112 ? -0.631 8.521 -9.465 1.00 95.69 112 PRO A CA 1
ATOM 867 C C . PRO A 1 112 ? 0.146 9.814 -9.163 1.00 95.69 112 PRO A C 1
ATOM 869 O O . PRO A 1 112 ? 1.157 10.087 -9.810 1.00 95.69 112 PRO A O 1
ATOM 872 N N . ARG A 1 113 ? -0.300 10.639 -8.207 1.00 95.75 113 ARG A N 1
ATOM 873 C CA . ARG A 1 113 ? 0.267 11.975 -7.962 1.00 95.75 113 ARG A CA 1
ATOM 874 C C . ARG A 1 113 ? 1.238 11.980 -6.784 1.00 95.75 113 ARG A C 1
ATOM 876 O O . ARG A 1 113 ? 0.852 11.685 -5.659 1.00 95.75 113 ARG A O 1
ATOM 883 N N . ARG A 1 114 ? 2.472 12.437 -7.032 1.00 96.12 114 ARG A N 1
ATOM 884 C CA . ARG A 1 114 ? 3.549 12.544 -6.028 1.00 96.12 114 ARG A CA 1
ATOM 885 C C . ARG A 1 114 ? 3.147 13.340 -4.785 1.00 96.12 114 ARG A C 1
ATOM 887 O O . ARG A 1 114 ? 3.392 12.879 -3.683 1.00 96.12 114 ARG A O 1
ATOM 894 N N . GLN A 1 115 ? 2.550 14.519 -4.958 1.00 97.06 115 GLN A N 1
ATOM 895 C CA . GLN A 1 115 ? 2.188 15.368 -3.816 1.00 97.06 115 GLN A CA 1
ATOM 896 C C . GLN A 1 115 ? 1.140 14.699 -2.922 1.00 97.06 115 GLN A C 1
ATOM 898 O O . GLN A 1 115 ? 1.267 14.730 -1.706 1.00 97.06 115 GLN A O 1
ATOM 903 N N . VAL A 1 116 ? 0.178 13.996 -3.528 1.00 96.25 116 VAL A N 1
ATOM 904 C CA . VAL A 1 116 ? -0.858 13.284 -2.773 1.00 96.25 116 VAL A CA 1
ATOM 905 C C . VAL A 1 116 ? -0.273 12.086 -2.021 1.00 96.25 116 VAL A C 1
ATOM 907 O O . VAL A 1 116 ? -0.725 11.789 -0.928 1.00 96.25 116 VAL A O 1
ATOM 910 N N . VAL A 1 117 ? 0.770 11.424 -2.544 1.00 98.12 117 VAL A N 1
ATOM 911 C CA . VAL A 1 117 ? 1.508 10.394 -1.781 1.00 98.12 117 VAL A CA 1
ATOM 912 C C . VAL A 1 117 ? 2.090 10.968 -0.490 1.00 98.12 117 VAL A C 1
ATOM 914 O O . VAL A 1 117 ? 1.974 10.334 0.554 1.00 98.12 117 VAL A O 1
ATOM 917 N N . LEU A 1 118 ? 2.717 12.146 -0.555 1.00 97.81 118 LEU A N 1
ATOM 918 C CA . LEU A 1 118 ? 3.353 12.765 0.611 1.00 97.81 118 LEU A CA 1
ATOM 919 C C . LEU A 1 118 ? 2.313 13.187 1.654 1.00 97.81 118 LEU A C 1
ATOM 921 O O . LEU A 1 118 ? 2.445 12.822 2.819 1.00 97.81 118 LEU A O 1
ATOM 925 N N . GLU A 1 119 ? 1.242 13.846 1.213 1.00 97.12 119 GLU A N 1
ATOM 926 C CA . GLU A 1 119 ? 0.109 14.229 2.063 1.00 97.12 119 GLU A CA 1
ATOM 927 C C . GLU A 1 119 ? -0.550 13.004 2.722 1.00 97.12 119 GLU A C 1
ATOM 929 O O . GLU A 1 119 ? -0.749 12.960 3.937 1.00 97.12 119 GLU A O 1
ATOM 934 N N . LEU A 1 120 ? -0.845 11.962 1.936 1.00 96.62 120 LEU A N 1
ATOM 935 C CA . LEU A 1 120 ? -1.455 10.736 2.449 1.00 96.62 120 LEU A CA 1
ATOM 936 C C . LEU A 1 120 ? -0.544 9.993 3.414 1.00 96.62 120 LEU A C 1
ATOM 938 O O . LEU A 1 120 ? -1.047 9.427 4.380 1.00 96.62 120 LEU A O 1
ATOM 942 N N . ARG A 1 121 ? 0.771 9.984 3.178 1.00 97.69 121 ARG A N 1
ATOM 943 C CA . ARG A 1 121 ? 1.718 9.368 4.107 1.00 97.69 121 ARG A CA 1
ATOM 944 C C . ARG A 1 121 ? 1.670 10.056 5.462 1.00 97.69 121 ARG A C 1
ATOM 946 O O . ARG A 1 121 ? 1.625 9.361 6.469 1.00 97.69 121 ARG A O 1
ATOM 953 N N . GLU A 1 122 ? 1.686 11.388 5.503 1.00 97.19 122 GLU A N 1
ATOM 954 C CA . GLU A 1 122 ? 1.603 12.133 6.767 1.00 97.19 122 GLU A CA 1
ATOM 955 C C . GLU A 1 122 ? 0.285 11.850 7.486 1.00 97.19 122 GLU A C 1
ATOM 957 O O . GLU A 1 122 ? 0.284 11.511 8.669 1.00 97.19 122 GLU A O 1
ATOM 962 N N . ARG A 1 123 ? -0.830 11.890 6.752 1.00 96.31 123 ARG A N 1
ATOM 963 C CA . ARG A 1 123 ? -2.157 11.620 7.310 1.00 96.31 123 ARG A CA 1
ATOM 964 C C . ARG A 1 123 ? -2.304 10.190 7.835 1.00 96.31 123 ARG A C 1
ATOM 966 O O . ARG A 1 123 ? -2.795 9.989 8.940 1.00 96.31 123 ARG A O 1
ATOM 973 N N . LEU A 1 124 ? -1.857 9.188 7.080 1.00 97.25 124 LEU A N 1
ATOM 974 C CA . LEU A 1 124 ? -1.933 7.786 7.502 1.00 97.25 124 LEU A CA 1
ATOM 975 C C . LEU A 1 124 ? -0.939 7.463 8.624 1.00 97.25 124 LEU A C 1
ATOM 977 O O . LEU A 1 124 ? -1.253 6.630 9.464 1.00 97.25 124 LEU A O 1
ATOM 981 N N . ALA A 1 125 ? 0.207 8.145 8.700 1.00 97.56 125 ALA A N 1
ATOM 982 C CA . ALA A 1 125 ? 1.118 8.028 9.841 1.00 97.56 125 ALA A CA 1
ATOM 983 C C . ALA A 1 125 ? 0.485 8.550 11.141 1.00 97.56 125 ALA A C 1
ATOM 985 O O . ALA A 1 125 ? 0.724 7.990 12.206 1.00 97.56 125 ALA A O 1
ATOM 986 N N . GLN A 1 126 ? -0.352 9.590 11.060 1.00 96.94 126 GLN A N 1
ATOM 987 C CA . GLN A 1 126 ? -1.130 10.061 12.210 1.00 96.94 126 GLN A CA 1
ATOM 988 C C . GLN A 1 126 ? -2.208 9.052 12.619 1.00 96.94 126 GLN A C 1
ATOM 990 O O . GLN A 1 126 ? -2.462 8.891 13.810 1.00 96.94 126 GLN A O 1
ATOM 995 N N . TYR A 1 127 ? -2.831 8.369 11.652 1.00 97.25 127 TYR A N 1
ATOM 996 C CA . TYR A 1 127 ? -3.835 7.346 11.947 1.00 97.25 127 TYR A CA 1
ATOM 997 C C . TYR A 1 127 ? -3.226 6.065 12.502 1.00 97.25 127 TYR A C 1
ATOM 999 O O . TYR A 1 127 ? -3.827 5.491 13.396 1.00 97.25 127 TYR A O 1
ATOM 1007 N N . PHE A 1 128 ? -2.054 5.643 12.030 1.00 97.81 128 PHE A N 1
ATOM 1008 C CA . PHE A 1 128 ? -1.378 4.410 12.441 1.00 97.81 128 PHE A CA 1
ATOM 1009 C C . PHE A 1 128 ? -0.031 4.720 13.117 1.00 97.81 128 PHE A C 1
ATOM 1011 O O . PHE A 1 128 ? 1.024 4.470 12.530 1.00 97.81 128 PHE A O 1
ATOM 1018 N N . PRO A 1 129 ? -0.024 5.257 14.353 1.00 97.06 129 PRO A N 1
ATOM 1019 C CA . PRO A 1 129 ? 1.195 5.755 14.998 1.00 97.06 129 PRO A CA 1
ATOM 1020 C C . PRO A 1 129 ? 2.225 4.661 15.313 1.00 97.06 129 PRO A C 1
ATOM 1022 O O . PRO A 1 129 ? 3.403 4.963 15.487 1.00 97.06 129 PRO A O 1
ATOM 1025 N N . LYS A 1 130 ? 1.789 3.398 15.402 1.00 97.81 130 LYS A N 1
ATOM 1026 C CA . LYS A 1 130 ? 2.658 2.235 15.635 1.00 97.81 130 LYS A CA 1
ATOM 1027 C C . LYS A 1 130 ? 3.141 1.566 14.346 1.00 97.81 130 LYS A C 1
ATOM 1029 O O . LYS A 1 130 ? 4.076 0.775 14.398 1.00 97.81 130 LYS A O 1
ATOM 1034 N N . ALA A 1 131 ? 2.520 1.863 13.204 1.00 98.12 131 ALA A N 1
ATOM 1035 C CA . ALA A 1 131 ? 2.932 1.306 11.924 1.00 98.12 131 ALA A CA 1
ATOM 1036 C C . ALA A 1 131 ? 4.077 2.124 11.320 1.00 98.12 131 ALA A C 1
ATOM 1038 O O . ALA A 1 131 ? 4.090 3.357 11.350 1.00 98.12 131 ALA A O 1
ATOM 1039 N N . LYS A 1 132 ? 5.012 1.444 10.664 1.00 98.19 132 LYS A N 1
ATOM 1040 C CA . LYS A 1 132 ? 6.027 2.079 9.831 1.00 98.19 132 LYS A CA 1
ATOM 1041 C C . LYS A 1 132 ? 5.405 2.542 8.510 1.00 98.19 132 LYS A C 1
ATOM 1043 O O . LYS A 1 132 ? 5.404 1.814 7.516 1.00 98.19 132 LYS A O 1
ATOM 1048 N N . VAL A 1 133 ? 4.866 3.762 8.504 1.00 98.38 133 VAL A N 1
ATOM 1049 C CA . VAL A 1 133 ? 4.202 4.368 7.338 1.00 98.38 133 VAL A CA 1
ATOM 1050 C C . VAL A 1 133 ? 5.197 5.137 6.457 1.00 98.38 133 VAL A C 1
ATOM 1052 O O . VAL A 1 133 ? 5.742 6.177 6.859 1.00 98.38 133 VAL A O 1
ATOM 1055 N N . ILE A 1 134 ? 5.408 4.662 5.225 1.00 98.31 134 ILE A N 1
ATOM 1056 C CA . ILE A 1 134 ? 6.426 5.201 4.306 1.00 98.31 134 ILE A CA 1
ATOM 1057 C C . ILE A 1 134 ? 5.834 5.755 3.007 1.00 98.31 134 ILE A C 1
ATOM 1059 O O . ILE A 1 134 ? 4.779 5.324 2.543 1.00 98.31 134 ILE A O 1
ATOM 1063 N N . ALA A 1 135 ? 6.547 6.708 2.401 1.00 98.25 135 ALA A N 1
ATOM 1064 C CA . ALA A 1 135 ? 6.222 7.281 1.099 1.00 98.25 135 ALA A CA 1
ATOM 1065 C C . ALA A 1 135 ? 7.248 6.833 0.057 1.00 98.25 135 ALA A C 1
ATOM 1067 O O . ALA A 1 135 ? 8.442 7.080 0.220 1.00 98.25 135 ALA A O 1
ATOM 1068 N N . VAL A 1 136 ? 6.777 6.254 -1.047 1.00 97.94 136 VAL A N 1
ATOM 1069 C CA . VAL A 1 136 ? 7.628 5.822 -2.160 1.00 97.94 136 VAL A CA 1
ATOM 1070 C C . VAL A 1 136 ? 7.196 6.526 -3.437 1.00 97.94 136 VAL A C 1
ATOM 1072 O O . VAL A 1 136 ? 6.198 6.183 -4.067 1.00 97.94 136 VAL A O 1
ATOM 1075 N N . CYS A 1 137 ? 7.923 7.572 -3.818 1.00 96.75 137 CYS A N 1
ATOM 1076 C CA . CYS A 1 137 ? 7.598 8.406 -4.975 1.00 96.75 137 CYS A CA 1
ATOM 1077 C C . CYS A 1 137 ? 8.845 9.128 -5.515 1.00 96.75 137 CYS A C 1
ATOM 1079 O O . CYS A 1 137 ? 9.961 8.885 -5.065 1.00 96.75 137 CYS A O 1
ATOM 1081 N N . GLY A 1 138 ? 8.690 10.006 -6.514 1.00 92.19 138 GLY A N 1
ATOM 1082 C CA . GLY A 1 138 ? 9.813 10.798 -7.034 1.00 92.19 138 GLY A CA 1
ATOM 1083 C C . GLY A 1 138 ? 10.549 11.550 -5.913 1.00 92.19 138 GLY A C 1
ATOM 1084 O O . GLY A 1 138 ? 9.923 12.253 -5.119 1.00 92.19 138 GLY A O 1
ATOM 1085 N N . GLY A 1 139 ? 11.867 11.364 -5.814 1.00 92.25 139 GLY A N 1
ATOM 1086 C CA . GLY A 1 139 ? 12.698 11.934 -4.743 1.00 92.25 139 GLY A CA 1
ATOM 1087 C C . GLY A 1 139 ? 12.607 11.225 -3.382 1.00 92.25 139 GLY A C 1
ATOM 1088 O O . GLY A 1 139 ? 13.374 11.562 -2.489 1.00 92.25 139 GLY A O 1
ATOM 1089 N N . HIS A 1 140 ? 11.726 10.231 -3.224 1.00 94.00 140 HIS A N 1
ATOM 1090 C CA . HIS A 1 140 ? 11.493 9.502 -1.973 1.00 94.00 140 HIS A CA 1
ATOM 1091 C C . HIS A 1 140 ? 11.563 7.997 -2.246 1.00 94.00 140 HIS A C 1
ATOM 1093 O O . HIS A 1 140 ? 10.546 7.330 -2.396 1.00 94.00 140 HIS A O 1
ATOM 1099 N N . THR A 1 141 ? 12.778 7.472 -2.406 1.00 93.25 141 THR A N 1
ATOM 1100 C CA . THR A 1 141 ? 13.031 6.035 -2.642 1.00 93.25 141 THR A CA 1
ATOM 1101 C C . THR A 1 141 ? 14.207 5.506 -1.820 1.00 93.25 141 THR A C 1
ATOM 1103 O O . THR A 1 141 ? 14.773 4.476 -2.168 1.00 93.25 141 THR A O 1
ATOM 1106 N N . LYS A 1 142 ? 14.629 6.241 -0.780 1.00 92.88 142 LYS A N 1
ATOM 1107 C CA . LYS A 1 142 ? 15.692 5.798 0.140 1.00 92.88 142 LYS A CA 1
ATOM 1108 C C . LYS A 1 142 ? 15.224 4.640 1.018 1.00 92.88 142 LYS A C 1
ATOM 1110 O O . LYS A 1 142 ? 16.003 3.752 1.324 1.00 92.88 142 LYS A O 1
ATOM 1115 N N . GLU A 1 143 ? 13.951 4.668 1.386 1.00 95.06 143 GLU A N 1
ATOM 1116 C CA . GLU A 1 143 ? 13.281 3.634 2.154 1.00 95.06 143 GLU A CA 1
ATOM 1117 C C . GLU A 1 143 ? 12.104 3.115 1.330 1.00 95.06 143 GLU A C 1
ATOM 1119 O O . GLU A 1 143 ? 11.282 3.897 0.847 1.00 95.06 143 GLU A O 1
ATOM 1124 N N . THR A 1 144 ? 12.071 1.803 1.108 1.00 95.44 144 THR A N 1
ATOM 1125 C CA . THR A 1 144 ? 11.054 1.128 0.287 1.00 95.44 144 THR A CA 1
ATOM 1126 C C . THR A 1 144 ? 10.397 -0.036 1.016 1.00 95.44 144 THR A C 1
ATOM 1128 O O . THR A 1 144 ? 9.713 -0.828 0.391 1.00 95.44 144 THR A O 1
ATOM 1131 N N . ASP A 1 145 ? 10.604 -0.165 2.322 1.00 97.06 145 ASP A N 1
ATOM 1132 C CA . ASP A 1 145 ? 9.949 -1.184 3.136 1.00 97.06 145 ASP A CA 1
ATOM 1133 C C . ASP A 1 145 ? 9.373 -0.552 4.404 1.00 97.06 145 ASP A C 1
ATOM 1135 O O . ASP A 1 145 ? 10.070 0.130 5.166 1.00 97.06 145 ASP A O 1
ATOM 1139 N N . GLY A 1 146 ? 8.077 -0.766 4.589 1.00 97.25 146 GLY A N 1
ATOM 1140 C CA . GLY A 1 146 ? 7.278 -0.321 5.717 1.00 97.25 146 GLY A CA 1
ATOM 1141 C C . GLY A 1 146 ? 6.044 -1.202 5.854 1.00 97.25 146 GLY A C 1
ATOM 1142 O O . GLY A 1 146 ? 5.750 -2.007 4.974 1.00 97.25 146 GLY A O 1
ATOM 1143 N N . ASP A 1 147 ? 5.328 -1.067 6.961 1.00 98.06 147 ASP A N 1
ATOM 1144 C CA . ASP A 1 147 ? 4.093 -1.821 7.209 1.00 98.06 147 ASP A CA 1
ATOM 1145 C C . ASP A 1 147 ? 2.974 -1.351 6.270 1.00 98.06 147 ASP A C 1
ATOM 1147 O O . ASP A 1 147 ? 2.242 -2.154 5.686 1.00 98.06 147 ASP A O 1
ATOM 1151 N N . LEU A 1 148 ? 2.912 -0.028 6.076 1.00 98.38 148 LEU A N 1
ATOM 1152 C CA . LEU A 1 148 ? 1.982 0.663 5.193 1.00 98.38 148 LEU A CA 1
ATOM 1153 C C . LEU A 1 148 ? 2.762 1.532 4.200 1.00 98.38 148 LEU A C 1
ATOM 1155 O O . LEU A 1 148 ? 3.421 2.508 4.569 1.00 98.38 148 LEU A O 1
ATOM 1159 N N . ILE A 1 149 ? 2.678 1.173 2.921 1.00 98.50 149 ILE A N 1
ATOM 1160 C CA . ILE A 1 149 ? 3.478 1.756 1.843 1.00 98.50 149 ILE A CA 1
ATOM 1161 C C . ILE A 1 149 ? 2.583 2.620 0.957 1.00 98.50 149 ILE A C 1
ATOM 1163 O O . ILE A 1 149 ? 1.788 2.105 0.173 1.00 98.50 149 ILE A O 1
ATOM 1167 N N . ILE A 1 150 ? 2.739 3.940 1.024 1.00 98.38 150 ILE A N 1
ATOM 1168 C CA . ILE A 1 150 ? 2.014 4.875 0.164 1.00 98.38 150 ILE A CA 1
ATOM 1169 C C . ILE A 1 150 ? 2.919 5.194 -1.015 1.00 98.38 150 ILE A C 1
ATOM 1171 O O . ILE A 1 150 ? 4.026 5.701 -0.832 1.00 98.38 150 ILE A O 1
ATOM 1175 N N . CYS A 1 151 ? 2.491 4.896 -2.238 1.00 98.12 151 CYS A N 1
ATOM 1176 C CA . CYS A 1 151 ? 3.375 5.037 -3.387 1.00 98.12 151 CYS A CA 1
ATOM 1177 C C . CYS A 1 151 ? 2.706 5.604 -4.632 1.00 98.12 151 CYS A C 1
ATOM 1179 O O . CYS A 1 151 ? 1.481 5.593 -4.772 1.00 98.12 151 CYS A O 1
ATOM 1181 N N . THR A 1 152 ? 3.523 6.108 -5.564 1.00 97.62 152 THR A N 1
ATOM 1182 C CA . THR A 1 152 ? 2.999 6.360 -6.907 1.00 97.62 152 THR A CA 1
ATOM 1183 C C . THR A 1 152 ? 2.751 5.052 -7.638 1.00 97.62 152 THR A C 1
ATOM 1185 O O . THR A 1 152 ? 3.521 4.113 -7.479 1.00 97.62 152 THR A O 1
ATOM 1188 N N . THR A 1 153 ? 1.721 4.976 -8.485 1.00 95.56 153 THR A N 1
ATOM 1189 C CA . THR A 1 153 ? 1.375 3.740 -9.221 1.00 95.56 153 THR A CA 1
ATOM 1190 C C . THR A 1 153 ? 2.561 3.125 -9.966 1.00 95.56 153 THR A C 1
ATOM 1192 O O . THR A 1 153 ? 2.727 1.913 -9.969 1.00 95.56 153 THR A O 1
ATOM 1195 N N . HIS A 1 154 ? 3.449 3.947 -10.529 1.00 91.75 154 HIS A N 1
ATOM 1196 C CA . HIS A 1 154 ? 4.671 3.467 -11.181 1.00 91.75 154 HIS A CA 1
ATOM 1197 C C . HIS A 1 154 ? 5.640 2.734 -10.228 1.00 91.75 154 HIS A C 1
ATOM 1199 O O . HIS A 1 154 ? 6.404 1.880 -10.663 1.00 91.75 154 HIS A O 1
ATOM 1205 N N . GLN A 1 155 ? 5.630 3.041 -8.931 1.00 94.69 155 GLN A N 1
ATOM 1206 C CA . GLN A 1 155 ? 6.507 2.410 -7.938 1.00 94.69 155 GLN A CA 1
ATOM 1207 C C . GLN A 1 155 ? 6.054 0.994 -7.563 1.00 94.69 155 GLN A C 1
ATOM 1209 O O . GLN A 1 155 ? 6.861 0.253 -7.009 1.00 94.69 155 GLN A O 1
ATOM 1214 N N . LEU A 1 156 ? 4.833 0.579 -7.931 1.00 94.19 156 LEU A N 1
ATOM 1215 C CA . LEU A 1 156 ? 4.350 -0.794 -7.734 1.00 94.19 156 LEU A CA 1
ATOM 1216 C C . LEU A 1 156 ? 5.252 -1.843 -8.397 1.00 94.19 156 LEU A C 1
ATOM 1218 O O . LEU A 1 156 ? 5.347 -2.960 -7.904 1.00 94.19 156 LEU A O 1
ATOM 1222 N N . TYR A 1 157 ? 5.998 -1.482 -9.448 1.00 91.81 157 TYR A N 1
ATOM 1223 C CA . TYR A 1 157 ? 6.970 -2.385 -10.073 1.00 91.81 157 TYR A CA 1
ATOM 1224 C C . TYR A 1 157 ? 8.118 -2.821 -9.147 1.00 91.81 157 TYR A C 1
ATOM 1226 O O . TYR A 1 157 ? 8.821 -3.773 -9.483 1.00 91.81 157 TYR A O 1
ATOM 1234 N N . ARG A 1 158 ? 8.327 -2.151 -8.004 1.00 92.00 158 ARG A N 1
ATOM 1235 C CA . ARG A 1 158 ? 9.262 -2.595 -6.954 1.00 92.00 158 ARG A CA 1
ATOM 1236 C C . ARG A 1 158 ? 8.730 -3.785 -6.160 1.00 92.00 158 ARG A C 1
ATOM 1238 O O . ARG A 1 158 ? 9.525 -4.572 -5.671 1.00 92.00 158 ARG A O 1
ATOM 1245 N N . TYR A 1 159 ? 7.411 -3.904 -6.060 1.00 92.94 159 TYR A N 1
ATOM 1246 C CA . TYR A 1 159 ? 6.699 -4.794 -5.146 1.00 92.94 159 TYR A CA 1
ATOM 1247 C C . TYR A 1 159 ? 6.036 -5.950 -5.892 1.00 92.94 159 TYR A C 1
ATOM 1249 O O . TYR A 1 159 ? 4.861 -6.263 -5.694 1.00 92.94 159 TYR A O 1
ATOM 1257 N N . TYR A 1 160 ? 6.771 -6.535 -6.839 1.00 89.50 160 TYR A N 1
ATOM 1258 C CA . TYR A 1 160 ? 6.253 -7.619 -7.660 1.00 89.50 160 TYR A CA 1
ATOM 1259 C C . TYR A 1 160 ? 5.804 -8.789 -6.771 1.00 89.50 160 TYR A C 1
ATOM 1261 O O . TYR A 1 160 ? 6.618 -9.368 -6.052 1.00 89.50 160 TYR A O 1
ATOM 1269 N N . ARG A 1 161 ? 4.505 -9.121 -6.829 1.00 87.62 161 ARG A N 1
ATOM 1270 C CA . ARG A 1 161 ? 3.848 -10.152 -6.001 1.00 87.62 161 ARG A CA 1
ATOM 1271 C C . ARG A 1 161 ? 4.044 -9.969 -4.482 1.00 87.62 161 ARG A C 1
ATOM 1273 O O . ARG A 1 161 ? 4.122 -10.952 -3.758 1.00 87.62 161 ARG A O 1
ATOM 1280 N N . SER A 1 162 ? 4.151 -8.730 -3.999 1.00 90.69 162 SER A N 1
ATOM 1281 C CA . SER A 1 162 ? 4.320 -8.450 -2.561 1.00 90.69 162 SER A CA 1
ATOM 1282 C C . SER A 1 162 ? 3.020 -8.177 -1.797 1.00 90.69 162 SER A C 1
ATOM 1284 O O . SER A 1 162 ? 3.072 -8.086 -0.573 1.00 90.69 162 SER A O 1
ATOM 1286 N N . PHE A 1 163 ? 1.896 -7.995 -2.495 1.00 89.25 163 PHE A N 1
ATOM 1287 C CA . PHE A 1 163 ? 0.583 -7.674 -1.925 1.00 89.25 163 PHE A CA 1
ATOM 1288 C C . PHE A 1 163 ? -0.496 -8.541 -2.566 1.00 89.25 163 PHE A C 1
ATOM 1290 O O . PHE A 1 163 ? -0.317 -8.882 -3.762 1.00 89.25 163 PHE A O 1
#

Sequence (163 aa):
MKCPRCLNTDPEYFYKGSRGWYCRRCISFGRAMIEEETASPELAEIADGAQEYTLQYPLTPAQEKIAVQCAQLIDDTSVLINAACGCGKTELVVYSIAKMLKEKKKVCFAIPRRQVVLELRERLAQYFPKAKVIAVCGGHTKETDGDLIICTTHQLYRYYRSF

Secondary structure (DSSP, 8-state):
---TTT----GGGEEEETTEEEEGGGGGG--EESSS--PPPP-PPPPTTTT----SSPPPHHHHHHHHHHHHHTTTS-------TTS-TTGGGHHHHHHHHHTT--EEEE-S-HHHHHHHHHHHHHH-TTS-EEEEBTTB-S----SEEEE-GGG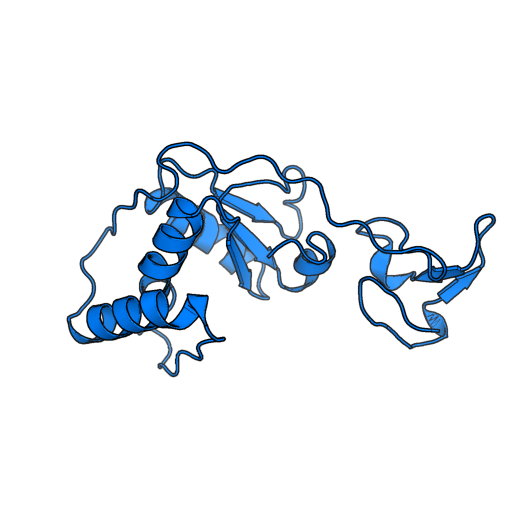GGGSTT--

Foldseek 3Di:
DAFLQPRDPDPVQWDQDPVGIFGNLCVVLPTRHRPDHDDFDDADWWFPQQLAFDDPDDQDPVLVVLLVVCLVCVVPDDDDDDDDPPNPPVVSPSSNLSSCSVVRAAEEAEDADQVVLVVVLVVVCNTRVRWFRAEAEVVGPPDDHTSYYYYYPSCCSNRRPRD

Radius of gyration: 17.95 Å; chains: 1; bounding box: 49×31×46 Å